Protein AF-A0AAU9CRF3-F1 (afdb_monomer)

pLDDT: mean 87.59, std 15.04, range [38.28, 97.94]

Organism: NCBI:txid1182444

Solvent-accessible surface area (backbone atoms only — not comparable to full-atom values): 7106 Å² total; per-residue (Å²): 111,77,58,59,53,53,47,51,53,31,49,51,50,28,52,54,27,48,52,52,16,59,76,60,71,21,24,40,52,34,55,52,45,31,52,57,28,47,61,51,34,45,56,47,38,62,60,38,47,77,76,49,57,71,74,58,24,55,54,38,51,45,39,44,49,26,48,51,47,39,50,53,48,46,52,58,50,57,77,73,47,80,89,50,61,87,38,69,48,84,85,86,66,60,81,94,42,58,66,78,58,57,70,61,54,52,50,61,48,54,74,64,68,48,96,78,71,90,78,80,75,80,92,122

Nearest PDB structures (foldseek):
  2yfb-assembly1_A  TM=7.906E-01  e=2.474E+00  Pseudomonas putida KT2440
  7rps-assembly1_A  TM=5.922E-01  e=3.446E+00  Borrelia miyamotoi FR64b
  8jhc-assembly1_R  TM=6.076E-01  e=5.664E+00  Homo sapiens
  8xvl-assembly1_R  TM=5.742E-01  e=7.064E+00  Acetivibrio thermocellus ATCC 27405

Sequence (124 aa):
MRDLKHVLIAIRRLEMAQQEYEKSGGLVLQAKRIATAYDKLQKILEDFIHYCDEEHREEGIRFLFHIEDWQVQYNHSMNHAPRSVMDTIKLNLFNHSIPYPEEWVQKIQSEFDEPGWHNDTPSW

Secondary structure (DSSP, 8-state):
-HHHHHHHHHHHHHHHHHHHHHHTTSBHHHHHHHHHHHHHHHHHHHHHHTTS-HHHHHHHHHHHHHHHHHHHHHHHHHHTS-S-TTSB------TTPPPP-HHHHHHHHHTTSSTTS-S-----

Foldseek 3Di:
DVLLVQLLVLVVQLVVLVVVCVVLVAFPLSLVSNLVSLVSSLVSLVVVLVPDDPVSNVLSVLQNQQSVQQNVQSVVQVVVDDPDRRDGDDRPGDDVGRDNSVVVSVVSVVVVPPPPPPDDDDDD

Structure (mmCIF, N/CA/C/O backbone):
data_AF-A0AAU9CRF3-F1
#
_entry.id   AF-A0AAU9CRF3-F1
#
loop_
_atom_site.group_PDB
_atom_site.id
_atom_site.type_symbol
_atom_site.label_atom_id
_atom_site.label_alt_id
_atom_site.label_comp_id
_atom_site.label_asym_id
_atom_site.label_entity_id
_atom_site.label_seq_id
_atom_site.pdbx_PDB_ins_code
_atom_site.Cartn_x
_atom_site.Cartn_y
_atom_site.Cartn_z
_atom_site.occupancy
_atom_site.B_iso_or_equiv
_atom_site.auth_seq_id
_atom_site.auth_comp_id
_atom_site.auth_asym_id
_atom_site.auth_atom_id
_atom_site.pdbx_PDB_model_num
ATOM 1 N N . MET A 1 1 ? -8.276 -2.998 20.088 1.00 54.88 1 MET A N 1
ATOM 2 C CA . MET A 1 1 ? -6.807 -2.954 20.315 1.00 54.88 1 MET A CA 1
ATOM 3 C C . MET A 1 1 ? -6.013 -4.012 19.543 1.00 54.88 1 MET A C 1
ATOM 5 O O . MET A 1 1 ? -5.042 -3.630 18.905 1.00 54.88 1 MET A O 1
ATOM 9 N N . ARG A 1 2 ? -6.371 -5.313 19.554 1.00 59.38 2 ARG A N 1
ATOM 10 C CA . ARG A 1 2 ? -5.611 -6.344 18.803 1.00 59.38 2 ARG A CA 1
ATOM 11 C C . ARG A 1 2 ? -5.587 -6.085 17.287 1.00 59.38 2 ARG A C 1
ATOM 13 O O . ARG A 1 2 ? -4.560 -6.313 16.659 1.00 59.38 2 ARG A O 1
ATOM 20 N N . ASP A 1 3 ? -6.674 -5.547 16.742 1.00 80.75 3 ASP A N 1
ATOM 21 C CA . ASP A 1 3 ? -6.835 -5.363 15.294 1.00 80.75 3 ASP A CA 1
ATOM 22 C C . ASP A 1 3 ? -6.126 -4.105 14.768 1.00 80.75 3 ASP A C 1
ATOM 24 O O . ASP A 1 3 ? -5.483 -4.165 13.722 1.00 80.75 3 ASP A O 1
ATOM 28 N N . LEU A 1 4 ? -6.087 -3.019 15.554 1.00 87.56 4 LEU A N 1
ATOM 29 C CA . LEU A 1 4 ? -5.332 -1.799 15.219 1.00 87.56 4 LEU A CA 1
ATOM 30 C C . LEU A 1 4 ? -3.822 -2.077 15.103 1.00 87.56 4 LEU A C 1
ATOM 32 O O . LEU A 1 4 ? -3.151 -1.576 14.207 1.00 87.56 4 LEU A O 1
ATOM 36 N N . LYS A 1 5 ? -3.290 -2.958 15.963 1.00 89.06 5 LYS A N 1
ATOM 37 C CA . LYS A 1 5 ? -1.886 -3.389 15.895 1.00 89.06 5 LYS A CA 1
ATOM 38 C C . LYS A 1 5 ? -1.566 -4.102 14.580 1.00 89.06 5 LYS A C 1
ATOM 40 O O . LYS A 1 5 ? -0.489 -3.908 14.022 1.00 89.06 5 LYS A O 1
ATOM 45 N N . HIS A 1 6 ? -2.479 -4.937 14.081 1.00 92.12 6 HIS A N 1
ATOM 46 C CA . HIS A 1 6 ? -2.295 -5.607 12.793 1.00 92.12 6 HIS A CA 1
ATOM 47 C C . HIS A 1 6 ? -2.348 -4.613 11.629 1.00 92.12 6 HIS A C 1
ATOM 49 O O . HIS A 1 6 ? -1.518 -4.718 10.725 1.00 92.12 6 HIS A O 1
ATOM 55 N N . VAL A 1 7 ? -3.256 -3.630 11.688 1.00 94.19 7 VAL A N 1
ATOM 56 C CA . VAL A 1 7 ? -3.316 -2.516 10.727 1.00 94.19 7 VAL A CA 1
ATOM 57 C C . VAL A 1 7 ? -1.982 -1.766 10.707 1.00 94.19 7 VAL A C 1
ATOM 59 O O . VAL A 1 7 ? -1.363 -1.653 9.653 1.00 94.19 7 VAL A O 1
ATOM 62 N N . LEU A 1 8 ? -1.463 -1.360 11.869 1.00 93.50 8 LEU A N 1
ATOM 63 C CA . LEU A 1 8 ? -0.173 -0.672 11.997 1.00 93.50 8 LEU A CA 1
ATOM 64 C C . LEU A 1 8 ? 1.003 -1.474 11.434 1.00 93.50 8 LEU A C 1
ATOM 66 O O . LEU A 1 8 ? 1.824 -0.941 10.691 1.00 93.50 8 LEU A O 1
ATOM 70 N N . ILE A 1 9 ? 1.088 -2.770 11.749 1.00 93.75 9 ILE A N 1
ATOM 71 C CA . ILE A 1 9 ? 2.139 -3.647 11.208 1.00 93.75 9 ILE A CA 1
ATOM 72 C C . ILE A 1 9 ? 2.041 -3.729 9.678 1.00 93.75 9 ILE A C 1
ATOM 74 O O . ILE A 1 9 ? 3.064 -3.742 8.987 1.00 93.75 9 ILE A O 1
ATOM 78 N N . ALA A 1 10 ? 0.826 -3.787 9.133 1.00 96.00 10 ALA A N 1
ATOM 79 C CA . ALA A 1 10 ? 0.603 -3.828 7.694 1.00 96.00 10 ALA A CA 1
ATOM 80 C C . ALA A 1 10 ? 0.952 -2.498 7.008 1.00 96.00 10 ALA A C 1
ATOM 82 O O . ALA A 1 10 ? 1.616 -2.523 5.970 1.00 96.00 10 ALA A O 1
ATOM 83 N N . ILE A 1 11 ? 0.605 -1.360 7.615 1.00 95.75 11 ILE A N 1
ATOM 84 C CA . ILE A 1 11 ? 1.025 -0.026 7.164 1.00 95.75 11 ILE A CA 1
ATOM 85 C C . ILE A 1 11 ? 2.550 0.069 7.181 1.00 95.75 11 ILE A C 1
ATOM 87 O O . ILE A 1 11 ? 3.161 0.400 6.168 1.00 95.75 11 ILE A O 1
ATOM 91 N N . ARG A 1 12 ? 3.199 -0.339 8.276 1.00 95.12 12 ARG A N 1
ATOM 92 C CA . ARG A 1 12 ? 4.662 -0.301 8.373 1.00 95.12 12 ARG A CA 1
ATOM 93 C C . ARG A 1 12 ? 5.336 -1.146 7.295 1.00 95.12 12 ARG A C 1
ATOM 95 O O . ARG A 1 12 ? 6.344 -0.751 6.712 1.00 95.12 12 ARG A O 1
ATOM 102 N N . ARG A 1 13 ? 4.772 -2.316 6.993 1.00 96.31 13 ARG A N 1
ATOM 103 C CA . ARG A 1 13 ? 5.236 -3.168 5.893 1.00 96.31 13 ARG A CA 1
ATOM 104 C C . ARG A 1 13 ? 5.112 -2.466 4.536 1.00 96.31 13 ARG A C 1
ATOM 106 O O . ARG A 1 13 ? 6.003 -2.637 3.701 1.00 96.31 13 ARG A O 1
ATOM 113 N N . LEU A 1 14 ? 4.022 -1.737 4.302 1.00 96.56 14 LEU A N 1
ATOM 114 C CA . LEU A 1 14 ? 3.810 -0.950 3.087 1.00 96.56 14 LEU A CA 1
ATOM 115 C C . LEU A 1 14 ? 4.841 0.181 2.972 1.00 96.56 14 LEU A C 1
ATOM 117 O O . LEU A 1 14 ? 5.513 0.266 1.945 1.00 96.56 14 LEU A O 1
ATOM 121 N N . GLU A 1 15 ? 5.038 0.966 4.031 1.00 95.38 15 GLU A N 1
ATOM 122 C CA . GLU A 1 15 ? 6.039 2.044 4.081 1.00 95.38 15 GLU A CA 1
ATOM 123 C C . GLU A 1 15 ? 7.443 1.518 3.753 1.00 95.38 15 GLU A C 1
ATOM 125 O O . GLU A 1 15 ? 8.155 2.071 2.916 1.00 95.38 15 GLU A O 1
ATOM 130 N N . MET A 1 16 ? 7.837 0.393 4.359 1.00 96.56 16 MET A N 1
ATOM 131 C CA . MET A 1 16 ? 9.126 -0.242 4.072 1.00 96.56 16 MET A CA 1
ATOM 132 C C . MET A 1 16 ? 9.236 -0.684 2.606 1.00 96.56 16 MET A C 1
ATOM 134 O O . MET A 1 16 ? 10.305 -0.578 2.006 1.00 96.56 16 MET A O 1
ATOM 138 N N . ALA A 1 17 ? 8.152 -1.180 2.002 1.00 96.06 17 ALA A N 1
ATOM 139 C CA . ALA A 1 17 ? 8.149 -1.546 0.588 1.00 96.06 17 ALA A CA 1
ATOM 140 C C . ALA A 1 17 ? 8.305 -0.319 -0.327 1.00 96.06 17 ALA A C 1
ATOM 142 O O . ALA A 1 17 ? 9.047 -0.394 -1.308 1.00 96.06 17 ALA A O 1
ATOM 143 N N . GLN A 1 18 ? 7.651 0.798 0.005 1.00 94.69 18 GLN A N 1
ATOM 144 C CA . GLN A 1 18 ? 7.770 2.064 -0.724 1.00 94.69 18 GLN A CA 1
ATOM 145 C C . GLN A 1 18 ? 9.197 2.624 -0.645 1.00 94.69 18 GLN A C 1
ATOM 147 O O . GLN A 1 18 ? 9.794 2.918 -1.680 1.00 94.69 18 GLN A O 1
ATOM 152 N N . GLN A 1 19 ? 9.793 2.647 0.550 1.00 95.88 19 GLN A N 1
ATOM 153 C CA . GLN A 1 19 ? 11.179 3.085 0.749 1.00 95.88 19 GLN A CA 1
ATOM 154 C C . GLN A 1 19 ? 12.176 2.264 -0.082 1.00 95.88 19 GLN A C 1
ATOM 156 O O . GLN A 1 19 ? 13.082 2.815 -0.706 1.00 95.88 19 GLN A O 1
ATOM 161 N N . GLU A 1 20 ? 12.027 0.938 -0.119 1.00 94.94 20 GLU A N 1
ATOM 162 C CA . GLU A 1 20 ? 12.913 0.082 -0.917 1.00 94.94 20 GLU A CA 1
ATOM 163 C C . GLU A 1 20 ? 12.717 0.274 -2.427 1.00 94.94 20 GLU A C 1
ATOM 165 O O . GLU A 1 20 ? 13.685 0.242 -3.192 1.00 94.94 20 GLU A O 1
ATOM 170 N N . TYR A 1 21 ? 11.487 0.522 -2.878 1.00 95.31 21 TYR A N 1
ATOM 171 C CA . TYR A 1 21 ? 11.218 0.870 -4.272 1.00 95.31 21 TYR A CA 1
ATOM 172 C C . TYR A 1 21 ? 11.918 2.174 -4.672 1.00 95.31 21 TYR A C 1
ATOM 174 O O . TYR A 1 21 ? 12.607 2.191 -5.696 1.00 95.31 21 TYR A O 1
ATOM 182 N N . GLU A 1 22 ? 11.833 3.215 -3.844 1.00 93.31 22 GLU A N 1
ATOM 183 C CA . GLU A 1 22 ? 12.521 4.490 -4.071 1.00 93.31 2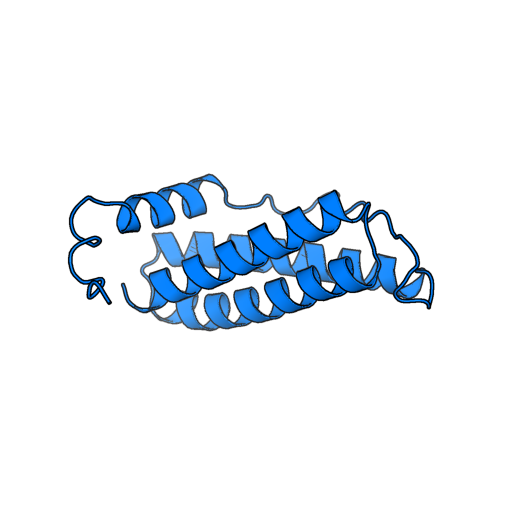2 GLU A CA 1
ATOM 184 C C . GLU A 1 22 ? 14.042 4.317 -4.137 1.00 93.31 22 GLU A C 1
ATOM 186 O O . GLU A 1 22 ? 14.662 4.717 -5.126 1.00 93.31 22 GLU A O 1
ATOM 191 N N . LYS A 1 23 ? 14.636 3.635 -3.146 1.00 94.75 23 LYS A N 1
ATOM 192 C CA . LYS A 1 23 ? 16.082 3.344 -3.104 1.00 94.75 23 LYS A CA 1
ATOM 193 C C . LYS A 1 23 ? 16.560 2.553 -4.319 1.00 94.75 23 LYS A C 1
ATOM 195 O O . LYS A 1 23 ? 17.660 2.782 -4.811 1.00 94.75 23 LYS A O 1
ATOM 200 N N . SER A 1 24 ? 15.737 1.629 -4.817 1.00 92.06 24 SER A N 1
ATOM 201 C CA . SER A 1 24 ? 16.064 0.816 -5.993 1.00 92.06 24 SER A CA 1
ATOM 202 C C . SER A 1 24 ? 15.981 1.575 -7.324 1.00 92.06 24 SER A C 1
ATOM 204 O O . SER A 1 24 ? 16.263 1.003 -8.374 1.00 92.06 24 SER A O 1
ATOM 206 N N . GLY A 1 25 ? 15.546 2.839 -7.313 1.00 91.75 25 GLY A N 1
ATOM 207 C CA . GLY A 1 25 ? 15.298 3.609 -8.531 1.00 91.75 25 GLY A CA 1
ATOM 208 C C . GLY A 1 25 ? 14.000 3.230 -9.250 1.00 91.75 25 GLY A C 1
ATOM 209 O O . GLY A 1 25 ? 13.735 3.754 -10.333 1.00 91.75 25 GLY A O 1
ATOM 210 N N . GLY A 1 26 ? 13.159 2.400 -8.632 1.00 91.38 26 GLY A N 1
ATOM 211 C CA . GLY A 1 26 ? 11.872 1.969 -9.167 1.00 91.38 26 GLY A CA 1
ATOM 212 C C . GLY A 1 26 ? 11.897 0.605 -9.856 1.00 91.38 26 GLY A C 1
ATOM 213 O O . GLY A 1 26 ? 11.248 0.433 -10.883 1.00 91.38 26 GLY A O 1
ATOM 214 N N . LEU A 1 27 ? 12.656 -0.372 -9.348 1.00 94.31 27 LEU A N 1
ATOM 215 C CA . LEU A 1 27 ? 12.678 -1.717 -9.937 1.00 94.31 27 LEU A CA 1
ATOM 216 C C . LEU A 1 27 ? 11.281 -2.355 -9.955 1.00 94.31 27 LEU A C 1
ATOM 218 O O . LEU A 1 27 ? 10.547 -2.311 -8.962 1.00 94.31 27 LEU A O 1
ATOM 222 N N . VAL A 1 28 ? 10.951 -3.046 -11.050 1.00 92.75 28 VAL A N 1
ATOM 223 C CA . VAL A 1 28 ? 9.661 -3.736 -11.240 1.00 92.75 28 VAL A CA 1
ATOM 224 C C . VAL A 1 28 ? 9.360 -4.716 -10.100 1.00 92.75 28 VAL A C 1
ATOM 226 O O . VAL A 1 28 ? 8.220 -4.810 -9.640 1.00 92.75 28 VAL A O 1
ATOM 229 N N . LEU A 1 29 ? 10.366 -5.437 -9.595 1.00 93.19 29 LEU A N 1
ATOM 230 C CA . LEU A 1 29 ? 10.175 -6.343 -8.458 1.00 93.19 29 LEU A CA 1
ATOM 231 C C . LEU A 1 29 ? 9.749 -5.602 -7.180 1.00 93.19 29 LEU A C 1
ATOM 233 O O . LEU A 1 29 ? 8.919 -6.111 -6.427 1.00 93.19 29 LEU A O 1
ATOM 237 N N . GLN A 1 30 ? 10.289 -4.406 -6.937 1.00 94.81 30 GLN A N 1
ATOM 238 C CA . GLN A 1 30 ? 9.918 -3.608 -5.768 1.00 94.81 30 GLN A CA 1
ATOM 239 C C . GLN A 1 30 ? 8.518 -3.009 -5.928 1.00 94.81 30 GLN A C 1
ATOM 241 O O . GLN A 1 30 ? 7.740 -3.022 -4.979 1.00 94.81 30 GLN A O 1
ATOM 246 N N . ALA A 1 31 ? 8.131 -2.618 -7.145 1.00 93.69 31 ALA A N 1
ATOM 247 C CA . ALA A 1 31 ? 6.757 -2.214 -7.443 1.00 93.69 31 ALA A CA 1
ATOM 248 C C . ALA A 1 31 ? 5.745 -3.335 -7.119 1.00 93.69 31 ALA A C 1
ATOM 250 O O . ALA A 1 31 ? 4.723 -3.101 -6.476 1.00 93.69 31 ALA A O 1
ATOM 251 N N . LYS A 1 32 ? 6.062 -4.589 -7.479 1.00 94.25 32 LYS A N 1
ATOM 252 C CA . LYS A 1 32 ? 5.252 -5.770 -7.111 1.00 94.25 32 LYS A CA 1
ATOM 253 C C . LYS A 1 32 ? 5.198 -6.014 -5.599 1.00 94.25 32 LYS A C 1
ATOM 255 O O . LYS A 1 32 ? 4.190 -6.500 -5.083 1.00 94.25 32 LYS A O 1
ATOM 260 N N . ARG A 1 33 ? 6.272 -5.685 -4.873 1.00 95.94 33 ARG A N 1
ATOM 261 C CA . ARG A 1 33 ? 6.310 -5.777 -3.405 1.00 95.94 33 ARG A CA 1
ATOM 262 C C . ARG A 1 33 ? 5.337 -4.791 -2.761 1.00 95.94 33 ARG A C 1
ATOM 264 O O . ARG A 1 33 ? 4.665 -5.186 -1.811 1.00 95.94 33 ARG A O 1
ATOM 271 N N . ILE A 1 34 ? 5.238 -3.570 -3.291 1.00 96.50 34 ILE A N 1
ATOM 272 C CA . ILE A 1 34 ? 4.242 -2.581 -2.855 1.00 96.50 34 ILE A CA 1
ATOM 273 C C . ILE A 1 34 ? 2.829 -3.123 -3.093 1.00 96.50 34 ILE A C 1
ATOM 275 O O . ILE A 1 34 ? 2.050 -3.167 -2.147 1.00 96.50 34 ILE A O 1
ATOM 279 N N . ALA A 1 35 ? 2.533 -3.642 -4.292 1.00 96.06 35 ALA A N 1
ATOM 280 C CA . ALA A 1 35 ? 1.224 -4.238 -4.588 1.00 96.06 35 ALA A CA 1
ATOM 281 C C . ALA A 1 35 ? 0.853 -5.346 -3.591 1.00 96.06 35 ALA A C 1
ATOM 283 O O . ALA A 1 35 ? -0.217 -5.334 -2.996 1.00 96.06 35 ALA A O 1
ATOM 284 N N . THR A 1 36 ? 1.800 -6.241 -3.300 1.00 97.31 36 THR A N 1
ATOM 285 C CA . THR A 1 36 ? 1.598 -7.312 -2.311 1.00 97.31 36 THR A CA 1
ATOM 286 C C . THR A 1 36 ? 1.363 -6.776 -0.891 1.00 97.31 36 THR A C 1
ATOM 288 O O . THR A 1 36 ? 0.707 -7.433 -0.081 1.00 97.31 36 THR A O 1
ATOM 291 N N . ALA A 1 37 ? 1.966 -5.639 -0.531 1.00 97.75 37 ALA A N 1
ATOM 292 C CA . ALA A 1 37 ? 1.752 -5.011 0.769 1.00 97.75 37 ALA A CA 1
ATOM 293 C C . ALA A 1 37 ? 0.357 -4.379 0.849 1.00 97.75 37 ALA A C 1
ATOM 295 O O . ALA A 1 37 ? -0.332 -4.599 1.844 1.00 97.75 37 ALA A O 1
ATOM 296 N N . TYR A 1 38 ? -0.079 -3.702 -0.216 1.00 97.38 38 TYR A N 1
ATOM 297 C CA . TYR A 1 38 ? -1.433 -3.171 -0.337 1.00 97.38 38 TYR A CA 1
ATOM 298 C C . TYR A 1 38 ? -2.501 -4.263 -0.257 1.00 97.38 38 TYR A C 1
ATOM 300 O O . TYR A 1 38 ? -3.392 -4.147 0.575 1.00 97.38 38 TYR A O 1
ATOM 308 N N . ASP A 1 39 ? -2.359 -5.372 -0.990 1.00 97.56 39 ASP A N 1
ATOM 309 C CA . ASP A 1 39 ? -3.317 -6.492 -0.939 1.00 97.56 39 ASP A CA 1
ATOM 310 C C . ASP A 1 39 ? -3.480 -7.072 0.477 1.00 97.56 39 ASP A C 1
ATOM 312 O O . ASP A 1 39 ? -4.536 -7.581 0.854 1.00 97.56 39 ASP A O 1
ATOM 316 N N . LYS A 1 40 ? -2.407 -7.053 1.276 1.00 97.06 40 LYS A N 1
ATOM 317 C CA . LYS A 1 40 ? -2.443 -7.528 2.666 1.00 97.06 40 LYS A CA 1
ATOM 318 C C . LYS A 1 40 ? -3.084 -6.512 3.592 1.00 97.06 40 LYS A C 1
ATOM 320 O O . LYS A 1 40 ? -3.850 -6.909 4.464 1.00 97.06 40 LYS A O 1
ATOM 325 N N . LEU A 1 41 ? -2.748 -5.237 3.417 1.00 97.19 41 LEU A N 1
ATOM 326 C CA . LEU A 1 41 ? -3.339 -4.155 4.188 1.00 97.19 41 LEU A CA 1
ATOM 327 C C . LEU A 1 41 ? -4.846 -4.066 3.931 1.00 97.19 41 LEU A C 1
ATOM 329 O O . LEU A 1 41 ? -5.595 -3.975 4.892 1.00 97.19 41 LEU A O 1
ATOM 333 N N . GLN A 1 42 ? -5.280 -4.195 2.675 1.00 97.50 42 GLN A N 1
ATOM 334 C CA . GLN A 1 42 ? -6.690 -4.225 2.290 1.00 97.50 42 GLN A CA 1
ATOM 335 C C . GLN A 1 42 ? -7.462 -5.289 3.072 1.00 97.50 42 GLN A C 1
ATOM 337 O O . GLN A 1 42 ? -8.407 -4.952 3.768 1.00 97.50 42 GLN A O 1
ATOM 342 N N . LYS A 1 43 ? -6.998 -6.545 3.066 1.00 96.62 43 LYS A N 1
ATOM 343 C CA . LYS A 1 43 ? -7.648 -7.638 3.814 1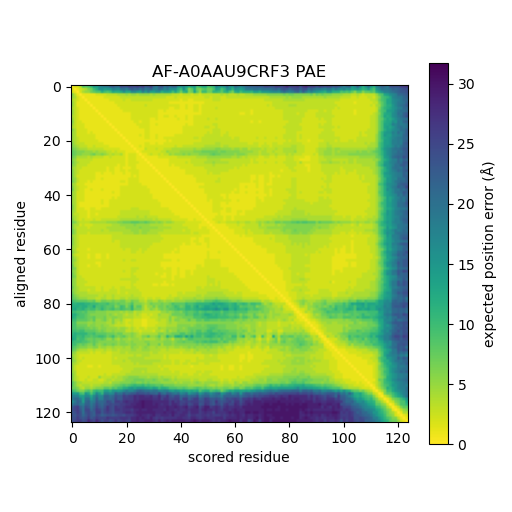.00 96.62 43 LYS A CA 1
ATOM 344 C C . LYS A 1 43 ? -7.738 -7.367 5.313 1.00 96.62 43 LYS A C 1
ATOM 346 O O . LYS A 1 43 ? -8.745 -7.654 5.943 1.00 96.62 43 LYS A O 1
ATOM 351 N N . ILE A 1 44 ? -6.669 -6.818 5.892 1.00 96.44 44 ILE A N 1
ATOM 352 C CA . ILE A 1 44 ? -6.640 -6.483 7.320 1.00 96.44 44 ILE A CA 1
ATOM 353 C C . ILE A 1 44 ? -7.615 -5.342 7.626 1.00 96.44 44 ILE A C 1
ATOM 355 O O . ILE A 1 44 ? -8.274 -5.379 8.660 1.00 96.44 44 ILE A O 1
ATOM 359 N N . LEU A 1 45 ? -7.715 -4.346 6.744 1.00 96.25 45 LEU A N 1
ATOM 360 C CA . LEU A 1 45 ? -8.667 -3.247 6.875 1.00 96.25 45 LEU A CA 1
ATOM 361 C C . LEU A 1 45 ? -10.111 -3.730 6.713 1.00 96.25 45 LEU A C 1
ATOM 363 O O . LEU A 1 45 ? -10.942 -3.352 7.528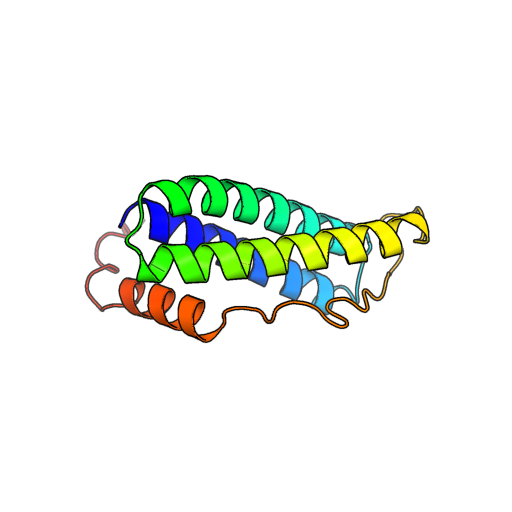 1.00 96.25 45 LEU A O 1
ATOM 367 N N . GLU A 1 46 ? -10.397 -4.588 5.731 1.00 96.12 46 GLU A N 1
ATOM 368 C CA . GLU A 1 46 ? -11.711 -5.217 5.529 1.00 96.12 46 GLU A CA 1
ATOM 369 C C . GLU A 1 46 ? -12.173 -5.959 6.790 1.00 96.12 46 GLU A C 1
ATOM 371 O O . GLU A 1 46 ? -13.294 -5.753 7.250 1.00 96.12 46 GLU A O 1
ATOM 376 N N . ASP A 1 47 ? -11.295 -6.745 7.415 1.00 95.31 47 ASP A N 1
ATOM 377 C CA . ASP A 1 47 ? -11.607 -7.392 8.691 1.00 95.31 47 ASP A CA 1
ATOM 378 C C . ASP A 1 47 ? -11.779 -6.356 9.821 1.00 95.31 47 ASP A C 1
ATOM 380 O O . ASP A 1 47 ? -12.720 -6.431 10.613 1.00 95.31 47 ASP A O 1
ATOM 384 N N . PHE A 1 48 ? -10.893 -5.360 9.900 1.00 94.62 48 PHE A N 1
ATOM 385 C CA . PHE A 1 48 ? -10.885 -4.341 10.952 1.00 94.62 48 PHE A CA 1
ATOM 386 C C . PHE A 1 48 ? -12.160 -3.482 10.982 1.00 94.62 48 PHE A C 1
ATOM 388 O O . PHE A 1 48 ? -12.701 -3.223 12.064 1.00 94.62 48 PHE A O 1
ATOM 395 N N . ILE A 1 49 ? -12.676 -3.061 9.822 1.00 95.50 49 ILE A N 1
ATOM 396 C CA . ILE A 1 49 ? -13.848 -2.171 9.738 1.00 95.50 49 ILE A CA 1
ATOM 397 C C . ILE A 1 49 ? -15.124 -2.802 10.317 1.00 95.50 49 ILE A C 1
ATOM 399 O O . ILE A 1 49 ? -16.036 -2.082 10.732 1.00 95.50 49 ILE A O 1
ATOM 403 N N . HIS A 1 50 ? -15.182 -4.135 10.408 1.00 93.62 50 HIS A N 1
ATOM 404 C CA . HIS A 1 50 ? -16.307 -4.858 10.999 1.00 93.62 50 HIS A CA 1
ATOM 405 C C . HIS A 1 50 ? -16.363 -4.781 12.529 1.00 93.62 50 HIS A C 1
ATOM 407 O O . HIS A 1 50 ? -17.446 -4.929 13.098 1.00 93.62 50 HIS A O 1
ATOM 413 N N . TYR A 1 51 ? -15.229 -4.553 13.198 1.00 90.94 51 TYR A N 1
ATOM 414 C CA . TYR A 1 51 ? -15.120 -4.670 14.658 1.00 90.94 51 TYR A CA 1
ATOM 415 C C . TYR A 1 51 ? -14.703 -3.377 15.365 1.00 90.94 51 TYR A C 1
ATOM 417 O O . TYR A 1 51 ? -14.737 -3.321 16.595 1.00 90.94 51 TYR A O 1
ATOM 425 N N . CYS A 1 52 ? -14.310 -2.344 14.620 1.00 91.62 52 CYS A N 1
ATOM 426 C CA . CYS A 1 52 ? -13.948 -1.047 15.183 1.00 91.62 52 CYS A CA 1
ATOM 427 C C . CYS A 1 52 ? -15.162 -0.139 15.450 1.00 91.62 52 CYS A C 1
ATOM 429 O O . CYS A 1 52 ? -16.289 -0.397 14.998 1.00 91.62 52 CYS A O 1
ATOM 431 N N . ASP A 1 53 ? -14.913 0.919 16.226 1.00 92.69 53 ASP A N 1
ATOM 432 C CA . ASP A 1 53 ? -15.858 2.017 16.418 1.00 92.69 53 ASP A CA 1
ATOM 433 C C . ASP A 1 53 ? -16.096 2.803 15.119 1.00 92.69 53 ASP A C 1
ATOM 435 O O . ASP A 1 53 ? -15.456 2.582 14.092 1.00 92.69 53 ASP A O 1
ATOM 439 N N . GLU A 1 54 ? -17.092 3.684 15.151 1.00 93.00 54 GLU A N 1
ATOM 440 C CA . GLU A 1 54 ? -17.525 4.448 13.981 1.00 93.00 54 GLU A CA 1
ATOM 441 C C . GLU A 1 54 ? -16.428 5.373 13.440 1.00 93.00 54 GLU A C 1
ATOM 443 O O . GLU A 1 54 ? -16.234 5.424 12.227 1.00 93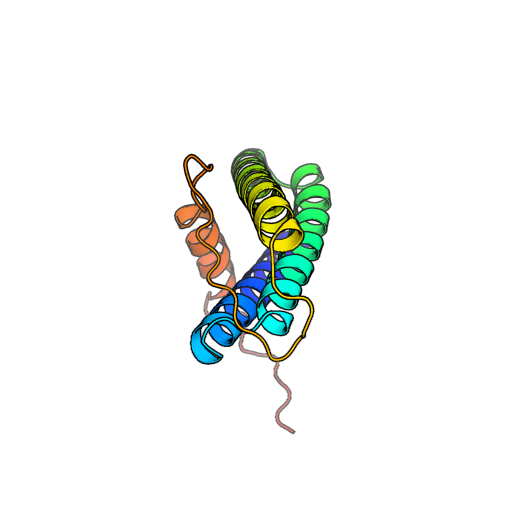.00 54 GLU A O 1
ATOM 448 N N . GLU A 1 55 ? -15.662 6.022 14.323 1.00 91.06 55 GLU A N 1
ATOM 449 C CA . GLU A 1 55 ? -14.574 6.925 13.934 1.00 91.06 55 GLU A CA 1
ATOM 450 C C . GLU A 1 55 ? -13.505 6.178 13.124 1.00 91.06 55 GLU A C 1
ATOM 452 O O . GLU A 1 55 ? -13.155 6.567 12.009 1.00 91.06 55 GLU A O 1
ATOM 457 N N . HIS A 1 56 ? -13.012 5.056 13.648 1.00 93.31 56 HIS A N 1
ATOM 458 C CA . HIS A 1 56 ? -12.017 4.246 12.958 1.00 93.31 56 HIS A CA 1
ATOM 459 C C . HIS A 1 56 ? -12.562 3.540 11.717 1.00 93.31 56 HIS A C 1
ATOM 461 O O . HIS A 1 56 ? -11.803 3.262 10.785 1.00 93.31 56 HIS A O 1
ATOM 467 N N . ARG A 1 57 ? -13.862 3.237 11.685 1.00 95.19 57 ARG A N 1
ATOM 468 C CA . ARG A 1 57 ? -14.496 2.604 10.530 1.00 95.19 57 ARG A CA 1
ATOM 469 C C . ARG A 1 57 ? -14.481 3.524 9.320 1.00 95.19 57 ARG A C 1
ATOM 471 O O . ARG A 1 57 ? -14.130 3.067 8.235 1.00 95.19 57 ARG A O 1
ATOM 478 N N . GLU A 1 58 ? -14.848 4.792 9.492 1.00 96.12 58 GLU A N 1
ATOM 479 C CA . GLU A 1 58 ? -14.852 5.761 8.392 1.00 96.12 58 GLU A CA 1
ATOM 480 C C . GLU A 1 58 ? -13.449 5.963 7.810 1.00 96.12 58 GLU A C 1
ATOM 482 O O . GLU A 1 58 ? -13.273 5.912 6.591 1.00 96.12 58 GLU A O 1
ATOM 487 N N . GLU A 1 59 ? -12.439 6.112 8.667 1.00 95.81 59 GLU A N 1
ATOM 488 C CA . GLU A 1 59 ? -11.048 6.259 8.228 1.00 95.81 59 GLU A CA 1
ATOM 489 C C . GLU A 1 59 ? -10.494 4.975 7.591 1.00 95.81 59 GLU A C 1
ATOM 491 O O . GLU A 1 59 ? -9.824 5.028 6.557 1.00 95.81 59 GLU A O 1
ATOM 496 N N . GLY A 1 60 ? -10.854 3.803 8.123 1.00 95.69 60 GLY A N 1
ATOM 497 C CA . GLY A 1 60 ? -10.538 2.516 7.504 1.00 95.69 60 GLY A CA 1
ATOM 498 C C . GLY A 1 60 ? -11.125 2.380 6.094 1.00 95.69 60 GLY A C 1
ATOM 499 O O . GLY A 1 60 ? -10.427 1.941 5.181 1.00 95.69 60 GLY A O 1
ATOM 500 N N . ILE A 1 61 ? -12.371 2.821 5.886 1.00 97.38 61 ILE A N 1
ATOM 501 C CA . ILE A 1 61 ? -13.023 2.846 4.564 1.00 97.38 61 ILE A CA 1
ATOM 502 C C . ILE A 1 61 ? -12.324 3.829 3.615 1.00 97.38 61 ILE A C 1
ATOM 504 O O . ILE A 1 61 ? -12.087 3.495 2.454 1.00 97.38 61 ILE A O 1
ATOM 508 N N . ARG A 1 62 ? -11.943 5.023 4.085 1.00 96.62 62 ARG A N 1
ATOM 509 C CA . ARG A 1 62 ? -11.172 5.981 3.269 1.00 96.62 62 ARG A CA 1
ATOM 510 C C . ARG A 1 62 ? -9.835 5.399 2.829 1.00 96.62 62 ARG A C 1
ATOM 512 O O . ARG A 1 62 ? -9.451 5.563 1.671 1.00 96.62 62 ARG A O 1
ATOM 519 N N . PHE A 1 63 ? -9.154 4.681 3.721 1.00 97.25 63 PHE A N 1
ATOM 520 C CA . PHE A 1 63 ? -7.927 3.986 3.360 1.00 97.25 63 PHE A CA 1
ATOM 521 C C . PHE A 1 63 ? -8.205 2.890 2.321 1.00 97.25 63 PHE A C 1
ATOM 523 O O . PHE A 1 63 ? -7.485 2.808 1.333 1.00 97.25 63 PHE A O 1
ATOM 530 N N . LEU A 1 64 ? -9.272 2.097 2.461 1.00 97.94 64 LEU A N 1
ATOM 531 C CA . LEU A 1 64 ? -9.638 1.110 1.435 1.00 97.94 64 LEU A CA 1
ATOM 532 C C . LEU A 1 64 ? -9.783 1.755 0.045 1.00 97.94 64 LEU A C 1
ATOM 534 O O . LEU A 1 64 ? -9.141 1.281 -0.891 1.00 97.94 64 LEU A O 1
ATOM 538 N N . PHE A 1 65 ? -10.481 2.889 -0.079 1.00 97.44 65 PHE A N 1
ATOM 539 C CA . PHE A 1 65 ? -10.569 3.611 -1.359 1.00 97.44 65 PHE A CA 1
ATOM 540 C C . PHE A 1 65 ? -9.205 4.075 -1.885 1.00 97.44 65 PHE A C 1
ATOM 542 O O . PHE A 1 65 ? -8.911 3.917 -3.068 1.00 97.44 65 PHE A O 1
ATOM 549 N N . HIS A 1 66 ? -8.336 4.589 -1.012 1.00 96.25 66 HIS A N 1
ATOM 550 C CA . HIS A 1 66 ? -6.968 4.948 -1.389 1.00 96.25 66 HIS A CA 1
ATOM 551 C C . HIS A 1 66 ? -6.180 3.747 -1.955 1.00 96.25 66 HIS A C 1
ATOM 553 O O . HIS A 1 66 ? -5.429 3.891 -2.925 1.00 96.25 66 HIS A O 1
ATOM 559 N N . ILE A 1 67 ? -6.349 2.555 -1.371 1.00 96.75 67 ILE A N 1
ATOM 560 C CA . ILE A 1 67 ? -5.707 1.319 -1.844 1.00 96.75 67 ILE A CA 1
ATOM 561 C C . ILE A 1 67 ? -6.272 0.891 -3.200 1.00 96.75 67 ILE A C 1
ATOM 563 O O . ILE A 1 67 ? -5.503 0.563 -4.105 1.00 96.75 67 ILE A O 1
ATOM 567 N N . GLU A 1 68 ? -7.593 0.910 -3.353 1.00 96.69 68 GLU A N 1
ATOM 568 C CA . GLU A 1 68 ? -8.276 0.538 -4.595 1.00 96.69 68 GLU A CA 1
ATOM 569 C C . GLU A 1 68 ? -7.845 1.441 -5.758 1.00 96.69 68 GLU A C 1
ATOM 571 O O . GLU A 1 68 ? -7.457 0.954 -6.825 1.00 96.69 68 GLU A O 1
ATOM 576 N N . ASP A 1 69 ? -7.808 2.755 -5.529 1.00 96.06 69 ASP A N 1
ATOM 577 C CA . ASP A 1 69 ? -7.332 3.738 -6.502 1.00 96.06 69 ASP A CA 1
ATOM 578 C C . ASP A 1 69 ? -5.883 3.470 -6.932 1.00 96.06 69 ASP A C 1
ATOM 580 O O . ASP A 1 69 ? -5.541 3.557 -8.122 1.00 96.06 69 ASP A O 1
ATOM 584 N N . TRP A 1 70 ? -5.019 3.127 -5.970 1.00 95.06 70 TRP A N 1
ATOM 585 C CA . TRP A 1 70 ? -3.637 2.748 -6.248 1.00 95.06 70 TRP A CA 1
ATOM 586 C C . TRP A 1 70 ? -3.566 1.477 -7.088 1.00 95.06 70 TRP A C 1
ATOM 588 O O . TRP A 1 70 ? -2.849 1.448 -8.088 1.00 95.06 70 TRP A O 1
ATOM 598 N N . GLN A 1 71 ? -4.309 0.431 -6.713 1.00 95.31 71 GLN A N 1
ATOM 599 C CA . GLN A 1 71 ? -4.311 -0.859 -7.404 1.00 95.31 71 GLN A CA 1
ATOM 600 C C . GLN A 1 71 ? -4.785 -0.712 -8.852 1.00 95.31 71 GLN A C 1
ATOM 602 O O . GLN A 1 71 ? -4.173 -1.286 -9.756 1.00 95.31 71 GLN A O 1
ATOM 607 N N . VAL A 1 72 ? -5.827 0.086 -9.102 1.00 94.44 72 VAL A N 1
ATOM 608 C CA . VAL A 1 72 ? -6.322 0.364 -10.459 1.00 94.44 72 VAL A CA 1
ATOM 609 C C . VAL A 1 72 ? -5.230 1.010 -11.312 1.00 94.44 72 VAL A C 1
ATOM 611 O O . VAL A 1 72 ? -4.918 0.520 -12.403 1.00 94.44 72 VAL A O 1
ATOM 614 N N . GLN A 1 73 ? -4.595 2.072 -10.813 1.00 93.88 73 GLN A N 1
ATOM 615 C CA . GLN A 1 73 ? -3.548 2.778 -11.556 1.00 93.88 73 GLN A CA 1
ATOM 616 C C . GLN A 1 73 ? -2.264 1.945 -11.699 1.00 93.88 73 GLN A C 1
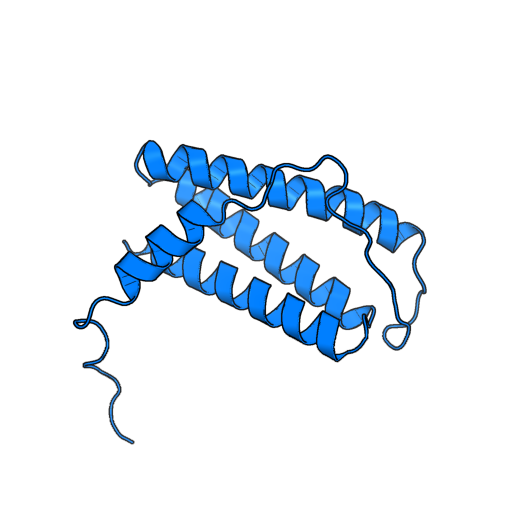ATOM 618 O O . GLN A 1 73 ? -1.593 1.997 -12.737 1.00 93.88 73 GLN A O 1
ATOM 623 N N . TYR A 1 74 ? -1.931 1.140 -10.688 1.00 94.12 74 TYR A N 1
ATOM 624 C CA . TYR A 1 74 ? -0.822 0.194 -10.724 1.00 94.12 74 TYR A CA 1
ATOM 625 C C . TYR A 1 74 ? -1.041 -0.857 -11.808 1.00 94.12 74 TYR A C 1
ATOM 627 O O . TYR A 1 74 ? -0.172 -1.044 -12.657 1.00 94.12 74 TYR A O 1
ATOM 635 N N . ASN A 1 75 ? -2.210 -1.499 -11.831 1.00 92.94 75 ASN A N 1
ATOM 636 C CA . ASN A 1 75 ? -2.550 -2.512 -12.827 1.00 92.94 75 ASN A CA 1
ATOM 637 C C . ASN A 1 75 ? -2.530 -1.930 -14.241 1.00 92.94 75 ASN A C 1
ATOM 639 O O . ASN A 1 75 ? -1.959 -2.536 -15.148 1.00 92.94 75 ASN A O 1
ATOM 643 N N . HIS A 1 76 ? -3.077 -0.725 -14.419 1.00 91.12 76 HIS A N 1
ATOM 644 C CA . HIS A 1 76 ? -2.984 -0.005 -15.685 1.00 91.12 76 HIS A CA 1
ATOM 645 C C . HIS A 1 76 ? -1.520 0.204 -16.104 1.00 91.12 76 HIS A C 1
ATOM 647 O O . HIS A 1 76 ? -1.135 -0.149 -17.217 1.00 91.12 76 H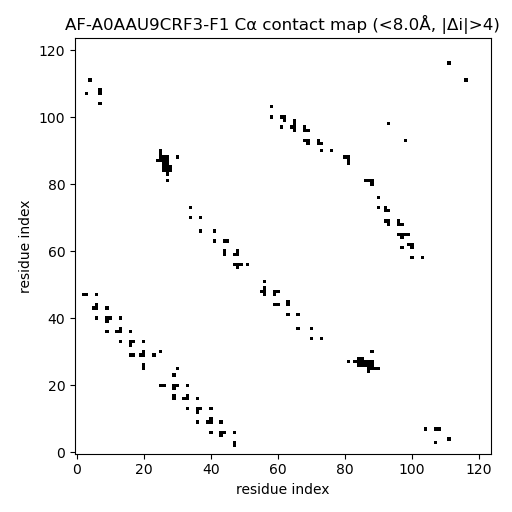IS A O 1
ATOM 653 N N . SER A 1 77 ? -0.674 0.696 -15.196 1.00 90.50 77 SER A N 1
ATOM 654 C CA . SER A 1 77 ? 0.752 0.917 -15.466 1.00 90.50 77 SER A CA 1
ATOM 655 C C . SER A 1 77 ? 1.492 -0.386 -15.790 1.00 90.50 77 SER A C 1
ATOM 657 O O . SER A 1 77 ? 2.278 -0.437 -16.734 1.00 90.50 77 SER A O 1
ATOM 659 N N . MET A 1 78 ? 1.216 -1.458 -15.045 1.00 90.12 78 MET A N 1
ATOM 660 C CA . MET A 1 78 ? 1.867 -2.759 -15.201 1.00 90.12 78 MET A CA 1
ATOM 661 C C . MET A 1 78 ? 1.485 -3.489 -16.487 1.00 90.12 78 MET A C 1
ATOM 663 O O . MET A 1 78 ? 2.318 -4.202 -17.043 1.00 90.12 78 MET A O 1
ATOM 667 N N . ASN A 1 79 ? 0.273 -3.282 -17.002 1.00 90.00 79 ASN A N 1
ATOM 668 C CA . ASN A 1 79 ? -0.137 -3.830 -18.298 1.00 90.00 79 ASN A CA 1
ATOM 669 C C . ASN A 1 79 ? 0.668 -3.243 -19.470 1.00 90.00 79 ASN A C 1
ATOM 671 O O . ASN A 1 79 ? 0.778 -3.870 -20.524 1.00 90.00 79 ASN A O 1
ATOM 675 N N . HIS A 1 80 ? 1.266 -2.067 -19.272 1.00 84.06 80 HIS A N 1
ATOM 676 C CA . HIS A 1 80 ? 2.112 -1.379 -20.248 1.00 84.06 80 HIS A CA 1
ATOM 677 C C . HIS A 1 80 ? 3.600 -1.380 -19.858 1.00 84.06 80 HIS A C 1
ATOM 679 O O . HIS A 1 80 ? 4.415 -0.730 -20.514 1.00 84.06 80 HIS A O 1
ATOM 685 N N . ALA A 1 81 ? 3.964 -2.106 -18.799 1.00 80.88 81 ALA A N 1
ATOM 686 C CA . ALA A 1 81 ? 5.294 -2.085 -18.209 1.00 80.88 81 ALA A CA 1
ATOM 687 C C . ALA A 1 81 ? 6.292 -3.050 -18.877 1.00 80.88 81 ALA A C 1
ATOM 689 O O . ALA A 1 81 ? 5.901 -4.001 -19.565 1.00 80.88 81 ALA A O 1
ATOM 690 N N . PRO A 1 82 ? 7.601 -2.862 -18.615 1.00 80.88 82 PRO A N 1
ATOM 691 C CA . PRO A 1 82 ? 8.630 -3.823 -18.991 1.00 80.88 82 PRO A CA 1
ATOM 692 C C . PRO A 1 82 ? 8.405 -5.210 -18.364 1.00 80.88 82 PRO A C 1
ATOM 694 O O . PRO A 1 82 ? 7.858 -5.347 -17.268 1.00 80.88 82 PRO A O 1
ATOM 697 N N . ARG A 1 83 ? 8.847 -6.267 -19.060 1.00 86.00 83 ARG A N 1
ATOM 698 C CA . ARG A 1 83 ? 8.621 -7.664 -18.634 1.00 86.00 83 ARG A CA 1
ATOM 699 C C . ARG A 1 83 ? 9.683 -8.203 -17.671 1.00 86.00 83 ARG A C 1
ATOM 701 O O . ARG A 1 83 ? 9.433 -9.223 -17.028 1.00 86.00 83 ARG A O 1
ATOM 708 N N . SER A 1 84 ? 10.851 -7.566 -17.576 1.00 90.69 84 SER A N 1
ATOM 709 C CA . SER A 1 84 ? 11.951 -8.043 -16.732 1.00 90.69 84 SER A CA 1
ATOM 710 C C . SER A 1 84 ? 11.873 -7.471 -15.318 1.00 90.69 84 SER A C 1
ATOM 712 O O . SER A 1 84 ? 11.506 -6.322 -15.098 1.00 90.69 84 SER A O 1
ATOM 714 N N . VAL A 1 85 ? 12.267 -8.281 -14.335 1.00 86.00 85 VAL A N 1
ATOM 715 C CA . VAL A 1 85 ? 12.336 -7.875 -12.920 1.00 86.00 85 VAL A CA 1
ATOM 716 C C . VAL A 1 85 ? 13.492 -6.920 -12.619 1.00 86.00 85 VAL A C 1
ATOM 718 O O . VAL A 1 85 ? 13.468 -6.265 -11.578 1.00 86.00 85 VAL A O 1
ATOM 721 N N . MET A 1 86 ? 14.483 -6.861 -13.516 1.00 89.25 86 MET A N 1
ATOM 722 C CA . MET A 1 86 ? 15.632 -5.955 -13.422 1.00 89.25 86 MET A CA 1
ATOM 723 C C . MET A 1 8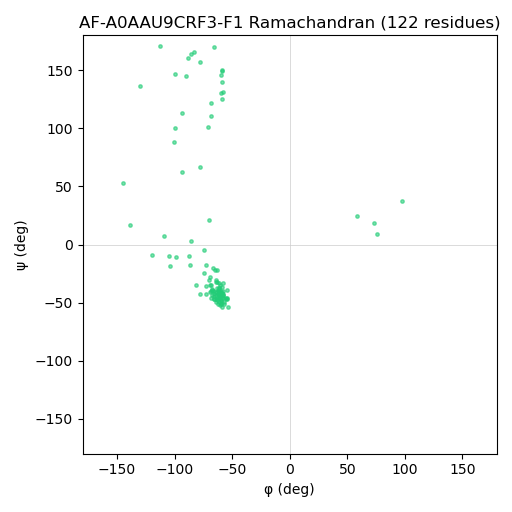6 ? 15.365 -4.591 -14.061 1.00 89.25 86 MET A C 1
ATOM 725 O O . MET A 1 86 ? 16.168 -3.677 -13.893 1.00 89.25 86 MET A O 1
ATOM 729 N N . ASP A 1 87 ? 14.254 -4.449 -14.783 1.00 92.81 87 ASP A N 1
ATOM 730 C CA . ASP A 1 87 ? 13.885 -3.179 -15.389 1.00 92.81 87 ASP A CA 1
ATOM 731 C C . ASP A 1 87 ? 13.287 -2.246 -14.335 1.00 92.81 87 ASP A C 1
ATOM 733 O O . ASP A 1 87 ? 12.757 -2.673 -13.300 1.00 92.81 87 ASP A O 1
ATOM 737 N N . THR A 1 88 ? 13.354 -0.949 -14.616 1.00 90.94 88 THR A N 1
ATOM 738 C CA . THR A 1 88 ? 12.725 0.082 -13.799 1.00 90.94 88 THR A CA 1
ATOM 739 C C . THR A 1 88 ? 11.405 0.527 -14.414 1.00 90.94 88 THR A C 1
ATOM 741 O O . THR A 1 88 ? 11.228 0.576 -15.631 1.00 90.94 88 THR A O 1
ATOM 744 N N . ILE A 1 89 ? 10.464 0.874 -13.547 1.00 90.69 89 ILE A N 1
ATOM 745 C CA . ILE A 1 89 ? 9.219 1.542 -13.889 1.00 90.69 89 ILE A CA 1
ATOM 746 C C . ILE A 1 89 ? 9.064 2.740 -12.960 1.00 90.69 89 ILE A C 1
ATOM 748 O O . ILE A 1 89 ? 9.319 2.646 -11.763 1.00 90.69 89 ILE A O 1
ATOM 752 N N . LYS A 1 90 ? 8.655 3.885 -13.509 1.00 86.75 90 LYS A N 1
ATOM 753 C CA . LYS A 1 90 ? 8.236 5.036 -12.709 1.00 86.75 90 LYS A CA 1
ATOM 754 C C . LYS A 1 90 ? 6.719 5.055 -12.658 1.00 86.75 90 LYS A C 1
ATOM 756 O O . LYS A 1 90 ? 6.052 5.453 -13.606 1.00 86.75 90 LYS A O 1
ATOM 761 N N . LEU A 1 91 ? 6.200 4.577 -11.540 1.00 85.38 91 LEU A N 1
ATOM 762 C CA . LEU A 1 91 ? 4.796 4.666 -11.183 1.00 85.38 91 LEU A CA 1
ATOM 763 C C . LEU A 1 91 ? 4.432 6.132 -10.904 1.00 85.38 91 LEU A C 1
ATOM 765 O O . LEU A 1 91 ? 4.891 6.702 -9.918 1.00 85.38 91 LEU A O 1
ATOM 769 N N . ASN A 1 92 ? 3.632 6.735 -11.781 1.00 82.50 92 ASN A N 1
ATOM 770 C CA . ASN A 1 92 ? 2.964 8.007 -11.515 1.00 82.50 92 ASN A CA 1
ATOM 771 C C . ASN A 1 92 ? 1.518 7.692 -11.121 1.00 82.50 92 ASN A C 1
ATOM 773 O O . ASN A 1 92 ? 0.660 7.535 -11.988 1.00 82.50 92 ASN A O 1
ATOM 777 N N . LEU A 1 93 ? 1.306 7.462 -9.828 1.00 83.06 93 LEU A N 1
ATOM 778 C CA . LEU A 1 93 ? 0.042 6.984 -9.267 1.00 83.06 93 LEU A CA 1
ATOM 779 C C . LEU A 1 93 ? -0.589 8.074 -8.405 1.00 83.06 93 LEU A C 1
ATOM 781 O O . LEU A 1 93 ? 0.056 9.070 -8.087 1.00 83.06 93 LEU A O 1
ATOM 785 N N . PHE A 1 94 ? -1.833 7.835 -7.999 1.00 86.88 94 PHE A N 1
ATOM 786 C CA . PHE A 1 94 ? -2.655 8.727 -7.183 1.00 86.88 94 PHE A CA 1
ATOM 787 C C . PHE A 1 94 ? -3.197 9.967 -7.894 1.00 86.88 94 PHE A C 1
ATOM 789 O O . PHE A 1 94 ? -3.627 10.922 -7.244 1.00 86.88 94 PHE A O 1
ATOM 796 N N . ASN A 1 95 ? -3.228 9.966 -9.228 1.00 84.19 95 ASN A N 1
ATOM 797 C CA . ASN A 1 95 ? -3.891 11.053 -9.930 1.00 84.19 95 ASN A CA 1
ATOM 798 C C . ASN A 1 95 ? -5.407 10.974 -9.687 1.00 84.19 95 ASN A C 1
ATOM 800 O O . ASN A 1 95 ? -6.024 9.959 -10.002 1.00 84.19 95 ASN A O 1
ATOM 804 N N . HIS A 1 96 ? -5.988 12.044 -9.136 1.00 86.69 96 HIS A N 1
ATOM 805 C CA . HIS A 1 96 ? -7.401 12.125 -8.736 1.00 86.69 96 HIS A CA 1
ATOM 806 C C . HIS A 1 96 ? -7.855 11.076 -7.705 1.00 86.69 96 HIS A C 1
ATOM 808 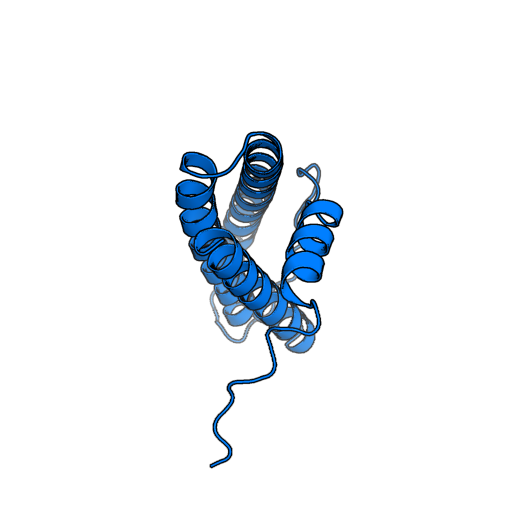O O . HIS A 1 96 ? -9.041 10.763 -7.640 1.00 86.69 96 HIS A O 1
ATOM 814 N N . SER A 1 97 ? -6.931 10.546 -6.903 1.00 91.00 97 SER A N 1
ATOM 815 C CA . SER A 1 97 ? -7.247 9.534 -5.893 1.00 91.00 97 SER A CA 1
ATOM 816 C C . SER A 1 97 ? -7.655 10.126 -4.558 1.00 91.00 97 SER A C 1
ATOM 818 O O . SER A 1 97 ? -7.308 11.266 -4.233 1.00 91.00 97 SER A O 1
ATOM 820 N N . ILE A 1 98 ? -8.332 9.311 -3.752 1.00 92.00 98 ILE A N 1
ATOM 821 C CA . ILE A 1 98 ? -8.531 9.622 -2.340 1.00 92.00 98 ILE A CA 1
ATOM 822 C C . ILE A 1 98 ? -7.158 9.755 -1.651 1.00 92.00 98 ILE A C 1
ATOM 824 O O . ILE A 1 98 ? -6.284 8.892 -1.828 1.00 92.00 98 ILE A O 1
ATOM 828 N N . PRO A 1 99 ? -6.930 10.841 -0.886 1.00 93.00 99 PRO A N 1
ATOM 829 C CA . PRO A 1 99 ? -5.687 11.026 -0.154 1.00 93.00 99 PRO A CA 1
ATOM 830 C C . PRO A 1 99 ? -5.422 9.891 0.833 1.00 93.00 99 PRO A C 1
ATOM 832 O O . PRO A 1 99 ? -6.342 9.310 1.407 1.00 93.00 99 PRO A O 1
ATOM 835 N N . TYR A 1 100 ? -4.141 9.615 1.059 1.00 93.19 100 TYR A N 1
ATOM 836 C CA . TYR A 1 100 ? -3.719 8.765 2.164 1.00 93.19 100 TYR A CA 1
ATOM 837 C C . TYR A 1 100 ? -4.215 9.374 3.491 1.00 93.19 100 TYR A C 1
ATOM 839 O O . TYR A 1 100 ? -4.008 10.574 3.694 1.00 93.19 100 TYR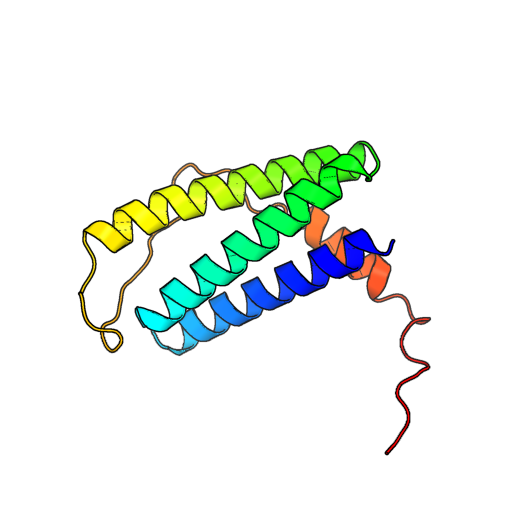 A O 1
ATOM 847 N N . PRO A 1 101 ? -4.852 8.600 4.390 1.00 94.12 101 PRO A N 1
ATOM 848 C CA . PRO A 1 101 ? -5.405 9.119 5.642 1.00 94.12 101 PRO A CA 1
ATOM 849 C C . PRO A 1 101 ? -4.296 9.326 6.686 1.00 94.12 101 PRO A C 1
ATOM 851 O O . PRO A 1 101 ? -4.205 8.624 7.692 1.00 94.12 101 PRO A O 1
ATOM 854 N N . GLU A 1 102 ? -3.405 10.279 6.417 1.00 94.38 102 GLU A N 1
ATOM 855 C CA . GLU A 1 102 ? -2.177 10.505 7.182 1.00 94.38 102 GLU A CA 1
ATOM 856 C C . GLU A 1 102 ? -2.445 10.797 8.661 1.00 94.38 102 GLU A C 1
ATOM 858 O O . GLU A 1 102 ? -1.825 10.185 9.529 1.00 94.38 102 GLU A O 1
ATOM 863 N N . GLU A 1 103 ? -3.404 11.678 8.949 1.00 94.38 103 GLU A N 1
ATOM 864 C CA . GLU A 1 103 ? -3.765 12.066 10.316 1.00 94.38 103 GLU A CA 1
ATOM 865 C C . GLU A 1 103 ? -4.259 10.867 11.131 1.00 94.38 103 GLU A C 1
ATOM 867 O O . GLU A 1 103 ? -3.858 10.684 12.282 1.00 94.38 103 GLU A O 1
ATOM 872 N N . TRP A 1 104 ? -5.079 10.007 10.518 1.00 94.94 104 TRP A N 1
ATOM 873 C CA . TRP A 1 104 ? -5.545 8.783 11.160 1.00 94.94 104 TRP A CA 1
ATOM 874 C C . TRP A 1 104 ? -4.380 7.849 11.464 1.00 94.94 104 TRP A C 1
ATOM 876 O O . TRP A 1 104 ? -4.266 7.369 12.589 1.00 94.94 104 TRP A O 1
ATOM 886 N N . VAL A 1 105 ? -3.479 7.641 10.497 1.00 94.00 105 VAL A N 1
ATOM 887 C CA . VAL A 1 105 ? -2.305 6.777 10.674 1.00 94.00 105 VAL A CA 1
ATOM 888 C C . VAL A 1 105 ? -1.393 7.285 11.790 1.00 94.00 105 VAL A C 1
ATOM 890 O O . VAL A 1 105 ? -0.955 6.498 12.627 1.00 94.00 105 VAL A O 1
ATOM 893 N N . GLN A 1 106 ? -1.140 8.591 11.851 1.00 93.00 106 GLN A N 1
ATOM 894 C CA . GLN A 1 106 ? -0.340 9.193 12.919 1.00 93.00 106 GLN A CA 1
ATOM 895 C C . GLN A 1 106 ? -1.019 9.045 14.286 1.00 93.00 106 GLN A C 1
ATOM 897 O O . GLN A 1 106 ? -0.359 8.705 15.269 1.00 93.00 106 GLN A O 1
ATOM 902 N N . LYS A 1 107 ? -2.344 9.234 14.350 1.00 91.50 107 LYS A N 1
ATOM 903 C CA . LYS A 1 107 ? -3.121 9.033 15.578 1.00 91.50 107 LYS A CA 1
ATOM 904 C C . LYS A 1 107 ? -2.971 7.600 16.086 1.00 91.50 107 LYS A C 1
ATOM 906 O O . LYS A 1 107 ? -2.523 7.407 17.215 1.00 91.50 107 LYS A O 1
ATOM 911 N N . ILE A 1 108 ? -3.241 6.603 15.241 1.00 90.56 108 ILE A N 1
ATOM 912 C CA . ILE A 1 108 ? -3.131 5.195 15.643 1.00 90.56 108 ILE A CA 1
ATOM 913 C C . ILE A 1 108 ? -1.688 4.804 15.992 1.00 90.56 108 ILE A C 1
ATOM 915 O O . ILE A 1 108 ? -1.496 3.957 16.852 1.00 90.56 108 ILE A O 1
ATOM 919 N N . GLN A 1 109 ? -0.664 5.413 15.383 1.00 88.12 109 GLN A N 1
ATOM 920 C CA . GLN A 1 109 ? 0.736 5.195 15.777 1.00 88.12 109 GLN A CA 1
ATOM 921 C C . GLN A 1 109 ? 1.008 5.734 17.185 1.00 88.12 109 GLN A C 1
ATOM 923 O O . GLN A 1 109 ? 1.553 5.017 18.023 1.00 88.12 109 GLN A O 1
ATOM 928 N N . SER A 1 110 ? 0.557 6.958 17.474 1.00 86.56 110 SER A N 1
ATOM 929 C CA . SER A 1 110 ? 0.770 7.602 18.775 1.00 86.56 110 SER A CA 1
ATOM 930 C C . SER A 1 110 ? 0.129 6.840 19.940 1.00 86.56 110 SER A C 1
ATOM 932 O O . SER A 1 110 ? 0.708 6.777 21.021 1.00 86.56 110 SER A O 1
ATOM 934 N N . GLU A 1 111 ? -1.009 6.181 19.704 1.00 82.62 111 GLU A N 1
ATOM 935 C CA . GLU A 1 111 ? -1.683 5.325 20.690 1.00 82.62 111 GLU A CA 1
ATOM 936 C C . GLU A 1 111 ? -0.869 4.065 21.051 1.00 82.62 111 GLU A C 1
ATOM 938 O O . GLU A 1 111 ? -1.101 3.445 22.090 1.00 82.62 111 GLU A O 1
ATOM 943 N N . PHE A 1 112 ? 0.085 3.668 20.203 1.00 75.62 112 PHE A N 1
ATOM 944 C CA . PHE A 1 112 ? 0.944 2.496 20.405 1.00 75.62 112 PHE A CA 1
ATOM 945 C C . PHE A 1 112 ? 2.369 2.850 20.848 1.00 75.62 112 PHE A C 1
ATOM 947 O O . PHE A 1 112 ? 3.045 1.985 21.407 1.00 75.62 112 PHE A O 1
ATOM 954 N N . ASP A 1 113 ? 2.797 4.097 20.647 1.00 66.25 113 ASP A N 1
ATOM 955 C CA . ASP A 1 113 ? 4.099 4.624 21.073 1.00 66.25 113 ASP A CA 1
ATOM 956 C C . ASP A 1 113 ? 4.100 5.145 22.530 1.00 66.25 113 ASP A C 1
ATOM 958 O O . ASP A 1 113 ? 5.122 5.639 23.016 1.00 66.25 113 ASP A O 1
ATOM 962 N N . GLU A 1 114 ? 2.990 5.022 23.274 1.00 51.97 114 GLU A N 1
ATOM 963 C CA . GLU A 1 114 ? 2.971 5.376 24.698 1.00 51.97 114 GLU A CA 1
ATOM 964 C C . GLU A 1 114 ? 3.982 4.538 25.523 1.00 51.97 114 GLU A C 1
ATOM 966 O O . GLU A 1 114 ? 4.171 3.343 25.257 1.00 51.97 114 GLU A O 1
ATOM 971 N N . PRO A 1 115 ? 4.612 5.104 26.582 1.00 46.34 115 PRO A N 1
ATOM 972 C CA . PRO A 1 115 ? 5.809 4.559 27.249 1.00 46.34 115 PRO A CA 1
ATOM 973 C C . PRO A 1 115 ? 5.600 3.271 28.077 1.00 46.34 115 PRO A C 1
ATOM 975 O O . PRO A 1 115 ? 6.380 2.985 28.984 1.00 46.34 115 PRO A O 1
ATOM 978 N N . GLY A 1 116 ? 4.544 2.499 27.817 1.00 48.44 116 GLY A N 1
ATOM 979 C CA . GLY A 1 116 ? 4.189 1.274 28.537 1.00 48.44 116 GLY A CA 1
ATOM 980 C C . GLY A 1 116 ? 4.481 -0.034 27.794 1.00 48.44 116 GLY A C 1
ATOM 981 O O . GLY A 1 116 ? 4.390 -1.094 28.406 1.00 48.44 116 GLY A O 1
ATOM 982 N N . TRP A 1 117 ? 4.834 0.006 26.503 1.00 47.03 117 TRP A N 1
ATOM 983 C CA . TRP A 1 117 ? 4.996 -1.207 25.678 1.00 47.03 117 TRP A CA 1
ATOM 984 C C . TRP A 1 117 ? 6.442 -1.699 25.509 1.00 47.03 117 TRP A C 1
ATOM 986 O O . TRP A 1 117 ? 6.659 -2.826 25.061 1.00 47.03 117 TRP A O 1
ATOM 996 N N . HIS A 1 118 ? 7.438 -0.909 25.914 1.00 44.97 118 HIS A N 1
ATOM 997 C CA . HIS A 1 118 ? 8.844 -1.318 25.934 1.00 44.97 118 HIS A CA 1
ATOM 998 C C . HIS A 1 118 ? 9.242 -1.875 27.303 1.00 44.97 118 HIS A C 1
ATOM 1000 O O . HIS A 1 118 ? 10.091 -1.299 27.970 1.00 44.97 118 HIS A O 1
ATOM 1006 N N . ASN A 1 119 ? 8.630 -2.972 27.752 1.00 43.03 119 ASN A N 1
ATOM 1007 C CA . ASN A 1 119 ? 9.099 -3.651 28.966 1.00 43.03 119 ASN A CA 1
ATOM 1008 C C . ASN A 1 119 ? 9.103 -5.179 28.898 1.00 43.03 119 ASN A C 1
ATOM 1010 O O . ASN A 1 119 ? 9.261 -5.801 29.933 1.00 43.03 119 ASN A O 1
ATOM 1014 N N . ASP A 1 120 ? 9.026 -5.787 27.710 1.00 44.00 120 ASP A N 1
ATOM 1015 C CA . ASP A 1 120 ? 9.192 -7.242 27.571 1.00 44.00 120 ASP A CA 1
ATOM 1016 C C . ASP A 1 120 ? 9.904 -7.632 26.265 1.00 44.00 120 ASP A C 1
ATOM 1018 O O . ASP A 1 120 ? 9.437 -8.465 25.487 1.00 44.00 120 ASP A O 1
ATOM 1022 N N . THR A 1 121 ? 11.075 -7.050 26.005 1.00 38.28 121 THR A N 1
ATOM 1023 C CA . THR A 1 121 ? 12.083 -7.753 25.194 1.00 38.28 121 THR A CA 1
ATOM 1024 C C . THR A 1 121 ? 13.014 -8.492 26.147 1.00 38.28 121 THR A C 1
ATOM 1026 O O . THR A 1 121 ? 13.749 -7.829 26.882 1.00 38.28 121 THR A O 1
ATOM 1029 N N . PRO A 1 122 ? 13.016 -9.838 26.164 1.00 38.31 122 PRO A N 1
ATOM 1030 C CA . PRO A 1 122 ? 14.042 -10.585 26.870 1.00 38.31 122 PRO A CA 1
ATOM 1031 C C . PRO A 1 122 ? 15.404 -10.200 26.296 1.00 38.31 122 PRO A C 1
ATOM 1033 O O . PRO A 1 122 ? 15.618 -10.303 25.089 1.00 38.31 122 PRO A O 1
ATOM 1036 N N . SER A 1 123 ? 16.318 -9.756 27.156 1.00 39.03 123 SER A N 1
ATOM 1037 C CA . SER A 1 123 ? 17.722 -9.641 26.789 1.00 39.03 123 SER A CA 1
ATOM 1038 C C . SER A 1 123 ? 18.298 -11.052 26.658 1.00 39.03 123 SER A C 1
ATOM 1040 O O . SER A 1 123 ? 18.601 -11.697 27.667 1.00 39.03 123 SER A O 1
ATOM 1042 N N . TRP A 1 124 ? 18.427 -11.532 25.429 1.00 47.25 124 TRP A N 1
ATOM 1043 C CA . TRP A 1 124 ? 19.399 -12.554 25.056 1.00 47.25 124 TRP A CA 1
ATOM 1044 C C . TRP A 1 124 ? 19.983 -12.217 23.689 1.00 47.25 124 TRP A C 1
ATOM 1046 O O . TRP A 1 124 ? 19.223 -11.740 22.817 1.00 47.25 124 TRP A O 1
#

Radius of gyration: 16.38 Å; Cα contacts (8 Å, |Δi|>4): 102; chains: 1; bounding box: 37×25×49 Å

Mean predicted aligned error: 6.41 Å